Protein AF-A0A3B9KSZ7-F1 (afdb_monomer_lite)

Structure (mmCIF, N/CA/C/O backbone):
data_AF-A0A3B9KSZ7-F1
#
_entry.id   AF-A0A3B9KSZ7-F1
#
loop_
_atom_site.group_PDB
_atom_site.id
_atom_site.type_symbol
_atom_site.label_atom_id
_atom_site.label_alt_id
_atom_site.label_comp_id
_atom_site.label_asym_id
_atom_site.label_entity_id
_atom_site.label_seq_id
_atom_site.pdbx_PDB_ins_code
_atom_site.Cartn_x
_atom_site.Cartn_y
_atom_site.Cartn_z
_atom_site.occupancy
_atom_site.B_iso_or_equiv
_atom_site.auth_seq_id
_atom_site.auth_comp_id
_atom_site.auth_asym_id
_atom_site.auth_atom_id
_atom_site.pdbx_PDB_model_num
ATOM 1 N N . MET A 1 1 ? -10.052 -14.530 17.387 1.00 43.50 1 MET A N 1
ATOM 2 C CA . MET A 1 1 ? -9.376 -13.230 17.193 1.00 43.50 1 MET A CA 1
ATOM 3 C C . MET A 1 1 ? -9.874 -12.636 15.890 1.00 43.50 1 MET A C 1
ATOM 5 O O . MET A 1 1 ? -9.703 -13.263 14.854 1.00 43.50 1 MET A O 1
ATOM 9 N N . THR A 1 2 ? -10.563 -11.499 15.932 1.00 51.12 2 THR A N 1
ATOM 10 C CA . THR A 1 2 ? -11.013 -10.800 14.722 1.00 51.12 2 THR A CA 1
ATOM 11 C C . THR A 1 2 ? -9.774 -10.253 14.020 1.00 51.12 2 THR A C 1
ATOM 13 O O . THR A 1 2 ? -9.039 -9.466 14.611 1.00 51.12 2 THR A O 1
ATOM 16 N N . MET A 1 3 ? -9.492 -10.732 12.807 1.00 57.56 3 MET A N 1
ATOM 17 C CA . MET A 1 3 ? -8.332 -10.299 12.027 1.00 57.56 3 MET A CA 1
ATOM 18 C C . MET A 1 3 ? -8.376 -8.773 11.874 1.00 57.56 3 MET A C 1
ATOM 20 O O . MET A 1 3 ? -9.431 -8.215 11.566 1.00 57.56 3 MET A O 1
ATOM 24 N N . ASN A 1 4 ? -7.262 -8.093 12.132 1.00 72.69 4 ASN A N 1
ATOM 25 C CA . ASN A 1 4 ? -7.201 -6.639 12.080 1.00 72.69 4 ASN A CA 1
ATOM 26 C C . ASN A 1 4 ? -7.262 -6.188 10.608 1.00 72.69 4 ASN A C 1
ATOM 28 O O . ASN A 1 4 ? -6.242 -6.128 9.933 1.00 72.69 4 ASN A O 1
ATOM 32 N N . LYS A 1 5 ? -8.469 -5.951 10.077 1.00 88.00 5 LYS A N 1
ATOM 33 C CA . LYS A 1 5 ? -8.720 -5.636 8.657 1.00 88.00 5 LYS A CA 1
ATOM 34 C C . LYS A 1 5 ? -8.338 -4.192 8.311 1.00 88.00 5 LYS A C 1
ATOM 36 O O . LYS A 1 5 ? -9.182 -3.392 7.912 1.00 88.00 5 LYS A O 1
ATOM 41 N N . ARG A 1 6 ? -7.074 -3.833 8.513 1.00 92.81 6 ARG A N 1
ATOM 42 C CA . ARG A 1 6 ? -6.545 -2.494 8.241 1.00 92.81 6 ARG A CA 1
ATOM 43 C C . ARG A 1 6 ? -5.326 -2.581 7.350 1.00 92.81 6 ARG A C 1
ATOM 45 O O . ARG A 1 6 ? -4.452 -3.405 7.608 1.00 92.81 6 ARG A O 1
ATOM 52 N N . PHE A 1 7 ? -5.242 -1.711 6.357 1.00 95.38 7 PHE A N 1
ATOM 53 C CA . PHE A 1 7 ? -4.078 -1.632 5.481 1.00 95.38 7 PHE A CA 1
ATOM 54 C C . PHE A 1 7 ? -3.634 -0.186 5.282 1.00 95.38 7 PHE A C 1
ATOM 56 O O . PHE A 1 7 ? -4.441 0.743 5.354 1.00 95.38 7 PHE A O 1
ATOM 63 N N . SER A 1 8 ? -2.345 -0.012 5.023 1.00 96.06 8 SER A N 1
ATOM 64 C CA . SER A 1 8 ? -1.764 1.238 4.539 1.00 96.06 8 SER A CA 1
ATOM 65 C C . SER A 1 8 ? -1.416 1.118 3.061 1.00 96.06 8 SER A C 1
ATOM 67 O O . SER A 1 8 ? -1.166 0.019 2.566 1.00 96.06 8 SER A O 1
ATOM 69 N N . LEU A 1 9 ? -1.381 2.246 2.356 1.00 97.69 9 LEU A N 1
ATOM 70 C CA . LEU A 1 9 ? -1.102 2.305 0.923 1.00 97.69 9 LEU A CA 1
ATOM 71 C C . LEU A 1 9 ? -0.040 3.362 0.607 1.00 97.69 9 LEU A C 1
ATOM 73 O O . LEU A 1 9 ? -0.114 4.488 1.089 1.00 97.69 9 LEU A O 1
ATOM 77 N N . ILE A 1 10 ? 0.899 3.026 -0.271 1.00 97.94 10 ILE A N 1
ATOM 78 C CA . ILE A 1 10 ? 1.776 3.989 -0.941 1.00 97.94 10 ILE A CA 1
ATOM 79 C C . ILE A 1 10 ? 1.601 3.809 -2.442 1.00 97.94 10 ILE A C 1
ATOM 81 O O . ILE A 1 10 ? 1.808 2.714 -2.962 1.00 97.94 10 ILE A O 1
ATOM 85 N N . GLY A 1 11 ? 1.226 4.881 -3.134 1.00 97.81 11 GLY A N 1
ATOM 86 C CA . GLY A 1 11 ? 0.887 4.848 -4.554 1.00 97.81 11 GLY A CA 1
ATOM 87 C C . GLY A 1 11 ? -0.617 4.686 -4.779 1.00 97.81 11 GLY A C 1
ATOM 88 O O . GLY A 1 11 ? -1.174 3.591 -4.768 1.00 97.81 11 GLY A O 1
ATOM 89 N N . THR A 1 12 ? -1.266 5.808 -5.051 1.00 97.94 12 THR A N 1
ATOM 90 C CA . THR A 1 12 ? -2.683 5.987 -5.392 1.00 97.94 12 THR A CA 1
ATOM 91 C C . THR A 1 12 ? -2.915 6.008 -6.905 1.00 97.94 12 THR A C 1
ATOM 93 O O . THR A 1 12 ? -3.859 6.622 -7.397 1.00 97.94 12 THR A O 1
ATOM 96 N N . GLY A 1 13 ? -2.065 5.310 -7.662 1.00 96.94 13 GLY A N 1
ATOM 97 C CA . GLY A 1 13 ? -2.289 5.046 -9.081 1.00 96.94 13 GLY A CA 1
ATOM 98 C C . GLY A 1 13 ? -3.389 4.002 -9.313 1.00 96.94 13 GLY A C 1
ATOM 99 O O . GLY A 1 13 ? -4.104 3.592 -8.398 1.00 96.94 13 GLY A O 1
ATOM 100 N N . ARG A 1 14 ? -3.503 3.505 -10.550 1.00 97.19 14 ARG A N 1
ATOM 101 C CA . ARG A 1 14 ? -4.560 2.552 -10.952 1.00 97.19 14 ARG A CA 1
ATOM 102 C C . ARG A 1 14 ? -4.614 1.291 -10.081 1.00 97.19 14 ARG A C 1
ATOM 104 O O . ARG A 1 14 ? -5.699 0.888 -9.676 1.00 97.19 14 ARG A O 1
ATOM 111 N N . ILE A 1 15 ? -3.456 0.692 -9.788 1.00 97.12 15 ILE A N 1
ATOM 112 C CA . ILE A 1 15 ? -3.369 -0.527 -8.968 1.00 97.12 15 ILE A CA 1
ATOM 113 C C . ILE A 1 15 ? -3.787 -0.230 -7.525 1.00 97.12 15 ILE A C 1
ATOM 115 O O . ILE A 1 15 ? -4.638 -0.935 -6.988 1.00 97.12 15 ILE A O 1
ATOM 119 N N . GLY A 1 16 ? -3.260 0.848 -6.933 1.00 97.81 16 GLY A N 1
ATOM 120 C CA . GLY A 1 16 ? -3.629 1.269 -5.581 1.00 97.81 16 GLY A CA 1
ATOM 121 C C . GLY A 1 16 ? -5.130 1.521 -5.441 1.00 97.81 16 GLY A C 1
ATOM 122 O O . GLY A 1 16 ? -5.752 1.010 -4.518 1.00 97.81 16 GLY A O 1
ATOM 123 N N . TRP A 1 17 ? -5.750 2.213 -6.403 1.00 98.12 17 TRP A N 1
ATOM 124 C CA . TRP A 1 17 ? -7.206 2.403 -6.435 1.00 98.12 17 TRP A CA 1
ATOM 125 C C . TRP A 1 17 ? -7.987 1.093 -6.495 1.00 98.12 17 TRP A C 1
ATOM 127 O O . TRP A 1 17 ? -8.931 0.909 -5.726 1.00 98.12 17 TRP A O 1
ATOM 137 N N . ALA A 1 18 ? -7.616 0.202 -7.415 1.00 98.12 18 ALA A N 1
ATOM 138 C CA . ALA A 1 18 ? -8.322 -1.057 -7.620 1.00 98.12 18 ALA A CA 1
ATOM 139 C C . ALA A 1 18 ? -8.237 -1.959 -6.380 1.00 98.12 18 ALA A C 1
ATOM 141 O O . ALA A 1 18 ? -9.258 -2.481 -5.929 1.00 98.12 18 ALA A O 1
ATOM 142 N N . LEU A 1 19 ? -7.043 -2.089 -5.793 1.00 97.44 19 LEU A N 1
ATOM 143 C CA . LEU A 1 19 ? -6.837 -2.859 -4.568 1.00 97.44 19 LEU A CA 1
ATOM 144 C C . LEU A 1 19 ? -7.597 -2.256 -3.393 1.00 97.44 19 LEU A C 1
ATOM 146 O O . LEU A 1 19 ? -8.291 -2.985 -2.685 1.00 97.44 19 LEU A O 1
ATOM 150 N N . SER A 1 20 ? -7.526 -0.937 -3.211 1.00 97.88 20 SER A N 1
ATOM 151 C CA . SER A 1 20 ? -8.254 -0.274 -2.134 1.00 97.88 20 SER A CA 1
ATOM 152 C C . SER A 1 20 ? -9.749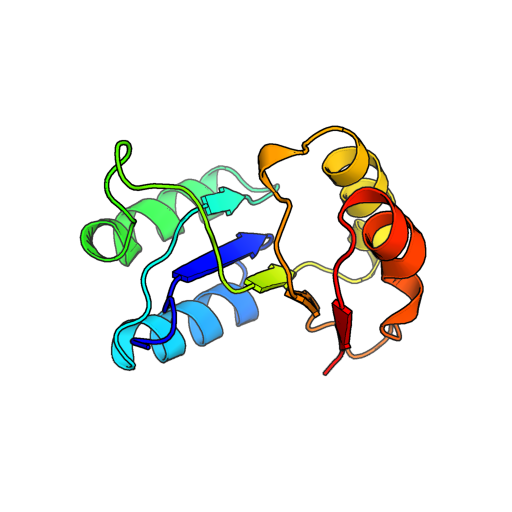 -0.472 -2.260 1.00 97.88 20 SER A C 1
ATOM 154 O O . SER A 1 20 ? -10.380 -0.838 -1.276 1.00 97.88 20 SER A O 1
ATOM 156 N N . ARG A 1 21 ? -10.309 -0.327 -3.467 1.00 98.00 21 ARG A N 1
ATOM 157 C CA . ARG A 1 21 ? -11.731 -0.576 -3.709 1.00 98.00 21 ARG A CA 1
ATOM 158 C C . ARG A 1 21 ? -12.123 -1.994 -3.300 1.00 98.00 21 ARG A C 1
ATOM 160 O O . ARG A 1 21 ? -13.035 -2.152 -2.490 1.00 98.00 21 ARG A O 1
ATOM 167 N N . LEU A 1 22 ? -11.395 -2.994 -3.797 1.00 97.38 22 LEU A N 1
ATOM 168 C CA . LEU A 1 22 ? -11.645 -4.401 -3.489 1.00 97.38 22 LEU A CA 1
ATOM 169 C C . LEU A 1 22 ? -11.576 -4.676 -1.981 1.00 97.38 22 LEU A C 1
ATOM 171 O O . LEU A 1 22 ? -12.476 -5.293 -1.419 1.00 97.38 22 LEU A O 1
ATOM 175 N N . LEU A 1 23 ? -10.528 -4.199 -1.310 1.00 96.25 23 LEU A N 1
ATOM 176 C CA . LEU A 1 23 ? -10.340 -4.423 0.122 1.00 96.25 23 LEU A CA 1
ATOM 177 C C . LEU A 1 23 ? -11.418 -3.721 0.952 1.00 96.25 23 LEU A C 1
ATOM 179 O O . LEU A 1 23 ? -11.948 -4.319 1.891 1.00 96.25 23 LEU A O 1
ATOM 183 N N . THR A 1 24 ? -11.792 -2.490 0.596 1.00 96.25 24 THR A N 1
ATOM 184 C CA . THR A 1 24 ? -12.872 -1.770 1.284 1.00 96.25 24 THR A CA 1
ATOM 185 C C . THR A 1 24 ? -14.232 -2.431 1.080 1.00 96.25 24 THR A C 1
ATOM 187 O O . THR A 1 24 ? -14.996 -2.525 2.038 1.00 96.25 24 THR A O 1
ATOM 190 N N . ASP A 1 25 ? -14.505 -2.987 -0.107 1.00 96.06 25 ASP A N 1
ATOM 191 C CA . ASP A 1 25 ? -15.723 -3.764 -0.372 1.00 96.06 25 ASP A CA 1
ATOM 192 C C . ASP A 1 25 ? -15.754 -5.070 0.460 1.00 96.06 25 ASP A C 1
ATOM 194 O O . ASP A 1 25 ? -16.821 -5.551 0.835 1.00 96.06 25 ASP A O 1
ATOM 198 N N . LEU A 1 26 ? -14.587 -5.604 0.847 1.00 94.81 26 LEU A N 1
ATOM 199 C CA . LEU A 1 26 ? -14.429 -6.741 1.774 1.00 94.81 26 LEU A CA 1
ATOM 200 C C . LEU A 1 26 ? -14.412 -6.336 3.268 1.00 94.81 26 LEU A C 1
ATOM 202 O O . LEU A 1 26 ? -14.153 -7.169 4.157 1.00 94.81 26 LEU A O 1
ATOM 206 N N . GLY A 1 27 ? -14.678 -5.061 3.559 1.00 93.44 27 GLY A N 1
ATOM 207 C CA . GLY A 1 27 ? -14.766 -4.505 4.907 1.00 93.44 27 GLY A CA 1
ATOM 208 C C . GLY A 1 27 ? -13.417 -4.207 5.562 1.00 93.44 27 GLY A C 1
ATOM 209 O O . GLY A 1 27 ? -13.331 -4.221 6.790 1.00 93.44 27 GLY A O 1
ATOM 210 N N . TRP A 1 28 ? -12.358 -3.992 4.778 1.00 94.56 28 TRP A N 1
ATOM 211 C CA . TRP A 1 28 ? -11.107 -3.435 5.293 1.00 94.56 28 TRP A CA 1
ATOM 212 C C . TRP A 1 28 ? -11.175 -1.911 5.383 1.00 94.56 28 TRP A C 1
ATOM 214 O O . TRP A 1 28 ? -11.857 -1.256 4.599 1.00 94.56 28 TRP A O 1
ATOM 224 N N . THR A 1 29 ? -10.421 -1.342 6.318 1.00 94.44 29 THR A N 1
ATOM 225 C CA . THR A 1 29 ? -10.274 0.110 6.476 1.00 94.44 29 THR A CA 1
ATOM 226 C C . THR A 1 29 ? -8.863 0.561 6.114 1.00 94.44 29 THR A C 1
ATOM 228 O O . THR A 1 29 ? -7.889 -0.148 6.374 1.00 94.44 29 THR A O 1
ATOM 231 N N . ILE A 1 30 ? -8.747 1.764 5.566 1.00 95.19 30 ILE A N 1
ATOM 232 C CA . ILE A 1 30 ? -7.471 2.384 5.205 1.00 95.19 30 ILE A CA 1
ATOM 233 C C . ILE A 1 30 ? -6.929 3.121 6.430 1.00 95.19 30 ILE A C 1
ATOM 235 O O . ILE A 1 30 ? -7.618 3.965 6.993 1.00 95.19 30 ILE A O 1
ATOM 239 N N . ASP A 1 31 ? -5.703 2.825 6.848 1.00 93.75 31 ASP A N 1
ATOM 240 C CA . ASP A 1 31 ? -5.073 3.530 7.970 1.00 93.75 31 ASP A CA 1
ATOM 241 C C . ASP A 1 31 ? -4.309 4.766 7.498 1.00 93.75 31 ASP A C 1
ATOM 243 O O . ASP A 1 31 ? -4.591 5.891 7.908 1.00 93.75 31 ASP A O 1
ATOM 247 N N . ARG A 1 32 ? -3.357 4.563 6.584 1.00 93.38 32 ARG A N 1
ATOM 248 C CA . ARG A 1 32 ? -2.521 5.626 6.020 1.00 93.38 32 ARG A CA 1
ATOM 249 C C . ARG A 1 32 ? -2.445 5.489 4.514 1.00 93.38 32 ARG A C 1
ATOM 251 O O . ARG A 1 32 ? -2.463 4.384 3.973 1.00 93.38 32 ARG A O 1
ATOM 258 N N . VAL A 1 33 ? -2.338 6.628 3.846 1.00 96.50 33 VAL A N 1
ATOM 259 C CA . VAL A 1 33 ? -2.083 6.692 2.412 1.00 96.50 33 VAL A CA 1
ATOM 260 C C . VAL A 1 33 ? -1.048 7.769 2.120 1.00 96.50 33 VAL A C 1
ATOM 262 O O . VAL A 1 33 ? -1.100 8.837 2.731 1.00 96.50 33 VAL A O 1
ATOM 265 N N . ASP A 1 34 ? -0.133 7.483 1.200 1.00 97.12 34 ASP A N 1
ATOM 266 C CA . ASP A 1 34 ? 0.842 8.443 0.684 1.00 97.12 34 ASP A CA 1
ATOM 267 C C . ASP A 1 34 ? 0.988 8.302 -0.836 1.00 97.12 34 ASP A C 1
ATOM 269 O O . ASP A 1 34 ? 0.789 7.224 -1.411 1.00 97.12 34 ASP A O 1
ATOM 273 N N . ASP A 1 35 ? 1.311 9.409 -1.492 1.00 97.06 35 ASP A N 1
ATOM 274 C CA . ASP A 1 35 ? 1.575 9.480 -2.927 1.00 97.06 35 ASP A CA 1
ATOM 275 C C . ASP A 1 35 ? 2.458 10.692 -3.227 1.00 97.06 35 ASP A C 1
ATOM 277 O O . ASP A 1 35 ? 2.274 11.763 -2.649 1.00 97.06 35 ASP A O 1
ATOM 281 N N . 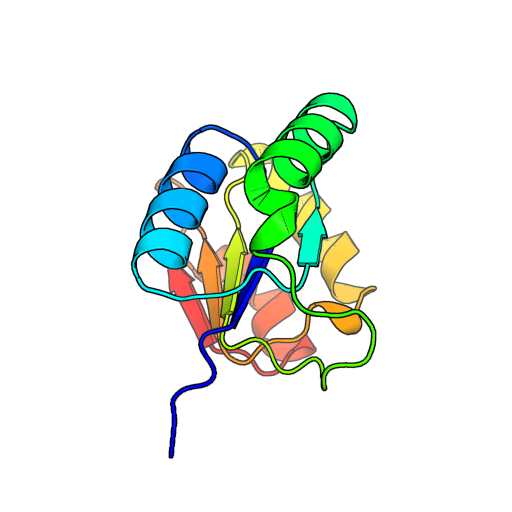ILE A 1 36 ? 3.373 10.547 -4.186 1.00 95.31 36 ILE A N 1
ATOM 282 C CA . ILE A 1 36 ? 4.211 11.653 -4.665 1.00 95.31 36 ILE A CA 1
ATOM 283 C C . ILE A 1 36 ? 3.382 12.770 -5.325 1.00 95.31 36 ILE A C 1
ATOM 285 O O . ILE A 1 36 ? 3.771 13.935 -5.343 1.00 95.31 36 ILE A O 1
ATOM 289 N N . SER A 1 37 ? 2.219 12.428 -5.880 1.00 95.88 37 SER A N 1
ATOM 290 C CA . SER A 1 37 ? 1.269 13.346 -6.487 1.00 95.88 37 SER A CA 1
ATOM 291 C C . SER A 1 37 ? 0.221 13.783 -5.467 1.00 95.88 37 SER A C 1
ATOM 293 O O . SER A 1 37 ? -0.777 13.096 -5.241 1.00 95.88 37 SER A O 1
ATOM 295 N N . GLU A 1 38 ? 0.370 14.998 -4.929 1.00 96.62 38 GLU A N 1
ATOM 296 C CA . GLU A 1 38 ? -0.630 15.583 -4.023 1.00 96.62 38 GLU A CA 1
ATOM 297 C C . GLU A 1 38 ? -2.046 15.602 -4.615 1.00 96.62 38 GLU A C 1
ATOM 299 O O . GLU A 1 38 ? -3.034 15.462 -3.893 1.00 96.62 38 GLU A O 1
ATOM 304 N N . TYR A 1 39 ? -2.157 15.813 -5.929 1.00 97.06 39 TYR A N 1
ATOM 305 C CA . TYR A 1 39 ? -3.442 15.828 -6.619 1.00 97.06 39 TYR A CA 1
ATOM 306 C C . TYR A 1 39 ? -4.130 14.458 -6.550 1.00 97.06 39 TYR A C 1
ATOM 308 O O . TYR A 1 39 ? -5.301 14.381 -6.169 1.00 97.06 39 TYR A O 1
ATOM 316 N N . GLN A 1 40 ? -3.403 13.377 -6.863 1.00 96.06 40 GLN A N 1
ATOM 317 C CA . GLN A 1 40 ? -3.939 12.015 -6.777 1.00 96.06 40 GLN A CA 1
ATOM 318 C C . GLN A 1 40 ? -4.240 11.631 -5.329 1.00 96.06 40 GLN A C 1
ATOM 320 O O . GLN A 1 40 ? -5.321 11.106 -5.059 1.00 96.06 40 GLN A O 1
ATOM 325 N N . LEU A 1 41 ? -3.361 11.999 -4.391 1.00 97.56 41 LEU A N 1
ATOM 326 C CA . LEU A 1 41 ? -3.560 11.769 -2.964 1.00 97.56 41 LEU A CA 1
ATOM 327 C C . LEU A 1 41 ? -4.860 12.405 -2.456 1.00 97.56 41 LEU A C 1
ATOM 329 O O . LEU A 1 41 ? -5.678 11.732 -1.827 1.00 97.56 41 LEU A O 1
ATOM 333 N N . LYS A 1 42 ? -5.097 13.685 -2.774 1.00 97.56 42 LYS A N 1
ATOM 334 C CA . LYS A 1 42 ? -6.319 14.410 -2.381 1.00 97.56 42 LYS A CA 1
ATOM 335 C C . LYS A 1 42 ? -7.569 13.790 -3.007 1.00 97.56 42 LYS A C 1
ATOM 337 O O . LYS A 1 42 ? -8.585 13.638 -2.326 1.00 97.56 42 LYS A O 1
ATOM 342 N N . ALA A 1 43 ? -7.508 13.410 -4.285 1.00 97.69 43 ALA A N 1
ATOM 343 C CA . ALA A 1 43 ? -8.618 12.748 -4.967 1.00 97.69 43 ALA A CA 1
ATOM 344 C C . ALA A 1 43 ? -8.948 11.386 -4.333 1.00 97.69 43 ALA A C 1
ATOM 346 O O . ALA A 1 43 ? -10.116 11.100 -4.058 1.00 97.69 43 ALA A O 1
ATOM 347 N N . TYR A 1 44 ? -7.922 10.587 -4.039 1.00 98.19 44 TYR A N 1
ATOM 348 C CA . TYR A 1 44 ? -8.043 9.303 -3.357 1.00 98.19 44 TYR A CA 1
ATOM 349 C C . TYR A 1 44 ? -8.655 9.467 -1.960 1.00 98.19 44 TYR A C 1
ATOM 351 O O . TYR A 1 44 ? -9.652 8.822 -1.639 1.00 98.19 44 TYR A O 1
ATOM 359 N N . GLN A 1 45 ? -8.116 10.376 -1.141 1.00 97.25 45 GLN A N 1
ATOM 360 C CA . GLN A 1 45 ? -8.604 10.624 0.220 1.00 97.25 45 GLN A CA 1
ATOM 361 C C . GLN A 1 45 ? -10.065 11.079 0.236 1.00 97.25 45 GLN A C 1
ATOM 363 O O . GLN A 1 45 ? -10.841 10.631 1.077 1.00 97.25 45 GLN A O 1
ATOM 368 N N . LYS A 1 46 ? -10.466 11.930 -0.717 1.00 97.50 46 LYS A N 1
ATOM 369 C CA . LYS A 1 46 ? -11.863 12.351 -0.870 1.00 97.50 46 LYS A CA 1
ATOM 370 C C . LYS A 1 46 ? -12.769 11.161 -1.188 1.00 97.50 46 LYS A C 1
ATOM 372 O O . LYS A 1 46 ? -13.817 11.014 -0.560 1.00 97.50 46 LYS A O 1
ATOM 377 N N . HIS A 1 47 ? -12.366 10.321 -2.142 1.00 97.69 47 HIS A N 1
ATOM 378 C CA . HIS A 1 47 ? -13.155 9.170 -2.578 1.00 97.69 47 HIS A CA 1
ATOM 379 C C . HIS A 1 47 ? -13.331 8.125 -1.472 1.00 97.69 47 HIS A C 1
ATOM 381 O O . HIS A 1 47 ? -14.443 7.669 -1.232 1.00 97.69 47 HIS A O 1
ATOM 387 N N . PHE A 1 48 ? -12.252 7.789 -0.765 1.00 96.81 48 PHE A N 1
ATOM 388 C CA . PHE A 1 48 ? -12.244 6.762 0.279 1.00 96.81 48 PHE A CA 1
ATOM 389 C C . PHE A 1 48 ? -12.479 7.310 1.692 1.00 96.81 48 PHE A C 1
ATOM 391 O O . PHE A 1 48 ? -12.220 6.613 2.669 1.00 96.81 48 PHE A O 1
ATOM 398 N N . SER A 1 49 ? -12.960 8.547 1.828 1.00 95.56 49 SER A N 1
ATOM 399 C CA . SER A 1 49 ? -13.068 9.254 3.115 1.00 95.56 49 SER A CA 1
ATOM 400 C C . SER A 1 49 ? -13.795 8.462 4.211 1.00 95.56 49 SER A C 1
ATOM 402 O O . SER A 1 49 ? -13.348 8.459 5.355 1.00 95.56 4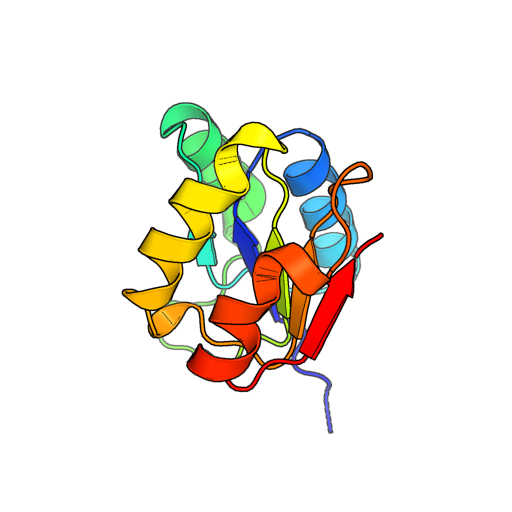9 SER A O 1
ATOM 404 N N . SER A 1 50 ? -14.857 7.726 3.870 1.00 94.00 50 SER A N 1
ATOM 405 C CA . SER A 1 50 ? -15.616 6.876 4.803 1.00 94.00 50 SER A CA 1
ATOM 406 C C . SER A 1 50 ? -14.905 5.582 5.214 1.00 94.00 50 SER A C 1
ATOM 408 O O . SER A 1 50 ? -15.360 4.898 6.125 1.00 94.00 50 SER A O 1
ATOM 410 N N . CYS A 1 51 ? -13.828 5.214 4.524 1.00 94.31 51 CYS A N 1
ATOM 411 C CA . CYS A 1 51 ? -13.079 3.980 4.741 1.00 94.31 51 CYS A CA 1
ATOM 412 C C . CYS A 1 51 ? -11.820 4.194 5.589 1.00 94.31 51 CYS A C 1
ATOM 414 O O . CYS A 1 51 ? -11.155 3.212 5.924 1.00 94.31 51 CYS A O 1
ATOM 416 N N . PHE A 1 52 ? -11.471 5.442 5.918 1.00 91.94 52 PHE A N 1
ATOM 417 C CA . PHE A 1 52 ? -10.319 5.732 6.766 1.00 91.94 52 PHE A CA 1
ATOM 418 C C . PHE A 1 52 ? -10.579 5.376 8.228 1.00 91.94 52 PHE A C 1
ATOM 420 O O . PHE A 1 52 ? -11.678 5.568 8.755 1.00 91.94 52 PHE A O 1
ATOM 427 N N . THR A 1 53 ? -9.544 4.887 8.904 1.00 83.38 53 THR A N 1
ATOM 428 C CA . THR A 1 53 ? -9.584 4.668 10.348 1.00 83.38 53 THR A CA 1
ATOM 429 C C . THR A 1 53 ? -9.761 6.006 11.080 1.00 83.38 53 THR A C 1
ATOM 431 O O . THR A 1 53 ? -9.203 7.034 10.681 1.00 83.38 53 THR A O 1
ATOM 434 N N . PRO A 1 54 ? -10.534 6.043 12.181 1.00 78.44 54 PRO A N 1
ATOM 435 C CA . PRO A 1 54 ? -10.577 7.223 13.034 1.00 78.44 54 PRO A CA 1
ATOM 436 C C . PRO A 1 54 ? -9.185 7.527 13.600 1.00 78.44 54 PRO A C 1
ATOM 438 O O . PRO A 1 54 ? -8.510 6.621 14.086 1.00 78.44 54 PRO A O 1
ATOM 441 N N . LYS A 1 55 ? -8.788 8.807 13.633 1.00 68.19 55 LYS A N 1
ATOM 442 C CA . LYS A 1 55 ? -7.449 9.266 14.073 1.00 68.19 55 LYS A CA 1
ATOM 443 C C . LYS A 1 55 ? -7.008 8.791 15.468 1.00 68.19 55 LYS A C 1
ATOM 445 O O . LYS A 1 55 ? -5.824 8.839 15.775 1.00 68.19 55 LYS A O 1
ATOM 450 N N . HIS A 1 56 ? -7.946 8.369 16.315 1.00 58.22 56 HIS A N 1
ATOM 451 C CA . HIS A 1 56 ? -7.687 7.919 17.686 1.00 58.22 56 HIS A CA 1
ATOM 452 C C . HIS A 1 56 ? -7.655 6.389 17.839 1.00 58.22 56 HIS A C 1
ATOM 454 O O . HIS A 1 56 ? -7.494 5.891 18.952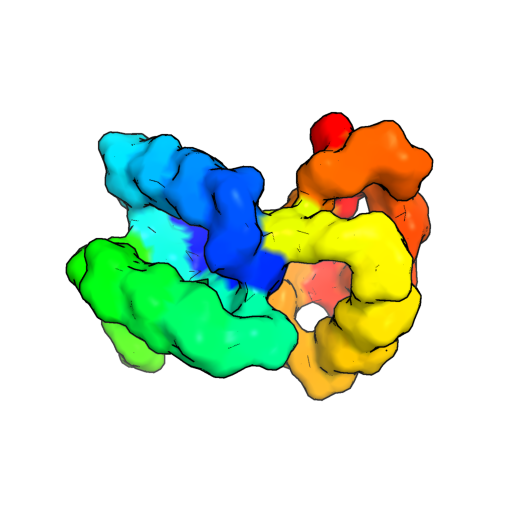 1.00 58.22 56 HIS A O 1
ATOM 460 N N . ALA A 1 57 ? -7.832 5.627 16.756 1.00 62.72 57 ALA A N 1
ATOM 461 C CA . ALA A 1 57 ? -7.780 4.173 16.810 1.00 62.72 57 ALA A CA 1
ATOM 462 C C . ALA A 1 57 ? -6.320 3.682 16.934 1.00 62.72 57 ALA A C 1
ATOM 464 O O . ALA A 1 57 ? -5.438 4.235 16.279 1.00 62.72 57 ALA A O 1
ATOM 465 N N . PRO A 1 58 ? -6.043 2.618 17.714 1.00 61.06 58 PRO A N 1
ATOM 466 C CA . PRO A 1 58 ? -4.704 2.030 17.797 1.00 61.06 58 PRO A CA 1
ATOM 467 C C . PRO A 1 58 ? -4.193 1.638 16.404 1.00 61.06 58 PRO A C 1
ATOM 469 O O . PRO A 1 58 ? -4.878 0.897 15.696 1.00 61.06 58 PRO A O 1
ATOM 472 N N . SER A 1 59 ? -3.021 2.132 16.002 1.00 61.31 59 SER A N 1
ATOM 473 C CA . SER A 1 59 ? -2.505 2.091 14.623 1.00 61.31 59 SER A CA 1
ATOM 474 C C . SER A 1 59 ? -1.786 0.785 14.268 1.00 61.31 59 SER A C 1
ATOM 476 O O . SER A 1 59 ? -0.661 0.799 13.773 1.00 61.31 59 SER A O 1
ATOM 478 N N . GLN A 1 60 ? -2.391 -0.364 14.560 1.00 72.06 60 GLN A N 1
ATOM 479 C CA . GLN A 1 60 ? -1.861 -1.628 14.053 1.00 72.06 60 GLN A CA 1
ATOM 480 C C . GLN A 1 60 ? -2.508 -1.911 12.702 1.00 72.06 60 GLN A C 1
ATOM 482 O O . GLN A 1 60 ? -3.683 -2.265 12.632 1.00 72.06 60 GLN A O 1
ATOM 487 N N . THR A 1 61 ? -1.761 -1.709 11.625 1.00 83.06 61 THR A N 1
ATOM 488 C CA . THR A 1 61 ? -2.141 -2.170 10.287 1.00 83.06 61 THR A CA 1
ATOM 489 C C . THR A 1 61 ? -1.711 -3.613 10.116 1.00 83.06 61 THR A C 1
ATOM 491 O O . THR A 1 61 ? -0.690 -4.021 10.662 1.00 83.06 61 THR A O 1
ATOM 494 N N . ALA A 1 62 ? -2.485 -4.405 9.377 1.00 88.75 62 ALA A N 1
ATOM 495 C CA . ALA A 1 62 ? -2.077 -5.760 9.026 1.00 88.75 62 ALA A CA 1
ATOM 496 C C . ALA A 1 62 ? -1.064 -5.766 7.878 1.00 88.75 62 ALA A C 1
ATOM 498 O O . ALA A 1 62 ? -0.219 -6.653 7.828 1.00 88.75 62 ALA A O 1
ATOM 499 N N . CYS A 1 63 ? -1.136 -4.802 6.960 1.00 93.56 63 CYS A N 1
ATOM 500 C CA . CYS A 1 63 ? -0.169 -4.711 5.877 1.00 93.56 63 CYS A CA 1
ATOM 501 C C . CYS A 1 63 ? 0.027 -3.293 5.329 1.00 93.56 63 CYS A C 1
ATOM 503 O O . CYS A 1 63 ? -0.816 -2.407 5.499 1.00 93.56 63 CYS A O 1
ATOM 505 N N . LEU A 1 64 ? 1.141 -3.120 4.620 1.00 95.56 64 LEU A N 1
ATOM 506 C CA . LEU A 1 64 ? 1.480 -1.979 3.778 1.00 95.56 64 LEU A CA 1
ATOM 507 C C . LEU A 1 64 ? 1.522 -2.447 2.324 1.00 95.56 64 LEU A C 1
ATOM 509 O O . LEU A 1 64 ? 2.335 -3.299 1.968 1.00 95.56 64 LEU A O 1
ATOM 513 N N . LEU A 1 65 ? 0.667 -1.864 1.489 1.00 97.62 65 LEU A N 1
ATOM 514 C CA . LEU A 1 65 ? 0.643 -2.075 0.047 1.00 97.62 65 LEU A CA 1
ATOM 515 C C . LEU A 1 65 ? 1.460 -0.986 -0.656 1.00 97.62 65 LEU A C 1
ATOM 517 O O . LEU A 1 65 ? 1.203 0.203 -0.477 1.00 97.62 65 LEU A O 1
ATOM 521 N N . ILE A 1 66 ? 2.411 -1.390 -1.492 1.00 97.81 66 ILE A N 1
ATOM 522 C CA . ILE A 1 66 ? 3.281 -0.515 -2.281 1.00 97.81 66 ILE A CA 1
ATOM 523 C C . ILE A 1 66 ? 2.929 -0.687 -3.767 1.00 97.81 66 ILE A C 1
ATOM 525 O O . ILE A 1 66 ? 3.198 -1.715 -4.394 1.00 97.81 66 ILE A O 1
ATOM 529 N N . CYS A 1 67 ? 2.290 0.337 -4.324 1.00 97.56 67 CYS A N 1
ATOM 530 C CA . CYS A 1 67 ? 1.727 0.384 -5.675 1.00 97.56 67 CYS A CA 1
ATOM 531 C C . CYS A 1 67 ? 2.317 1.555 -6.475 1.00 97.56 67 CYS A C 1
ATOM 533 O O . CYS A 1 67 ? 1.593 2.383 -7.032 1.00 97.56 67 CYS A O 1
ATOM 535 N N . ILE A 1 68 ? 3.647 1.638 -6.485 1.00 97.00 68 ILE A N 1
ATOM 536 C CA . ILE A 1 68 ? 4.425 2.681 -7.164 1.00 97.00 68 ILE A CA 1
ATOM 537 C C . ILE A 1 68 ? 5.029 2.162 -8.472 1.00 97.00 68 ILE A C 1
ATOM 539 O O . ILE A 1 68 ? 4.951 0.976 -8.785 1.00 97.00 68 ILE A O 1
ATOM 543 N N . ARG A 1 69 ? 5.658 3.064 -9.228 1.00 95.81 69 ARG A N 1
ATOM 544 C CA . ARG A 1 69 ? 6.500 2.694 -10.368 1.00 95.81 69 ARG A CA 1
ATOM 545 C C . ARG A 1 69 ? 7.799 2.032 -9.901 1.00 95.81 69 ARG A C 1
ATOM 547 O O . ARG A 1 69 ? 8.327 2.372 -8.843 1.00 95.81 69 ARG A O 1
ATOM 554 N N . ASP A 1 70 ? 8.340 1.159 -10.744 1.00 95.19 70 ASP A N 1
ATOM 555 C CA . ASP A 1 70 ? 9.574 0.405 -10.483 1.00 95.19 70 ASP A CA 1
ATOM 556 C C . ASP A 1 70 ? 10.790 1.309 -10.218 1.00 95.19 70 ASP A C 1
ATOM 558 O O . ASP A 1 70 ? 11.577 1.075 -9.304 1.00 95.19 70 ASP A O 1
ATOM 562 N N . ASP A 1 71 ? 10.902 2.423 -10.940 1.00 95.75 71 ASP A N 1
ATOM 563 C CA . ASP A 1 71 ? 12.000 3.380 -10.774 1.00 95.75 71 ASP A CA 1
ATOM 564 C C . ASP A 1 71 ? 11.946 4.182 -9.461 1.00 95.75 71 ASP A C 1
ATOM 566 O O . ASP A 1 71 ? 12.933 4.814 -9.086 1.00 95.75 71 ASP A O 1
ATOM 570 N N . SER A 1 72 ? 10.834 4.131 -8.722 1.00 96.44 72 SER A N 1
ATOM 571 C CA . SER A 1 72 ? 10.650 4.874 -7.468 1.00 96.44 72 SER A CA 1
ATOM 572 C C . SER A 1 72 ? 11.041 4.085 -6.206 1.00 96.44 72 SER A C 1
ATOM 574 O O . SER A 1 72 ? 11.068 4.655 -5.115 1.00 96.44 72 SER A O 1
ATOM 576 N N . PHE A 1 73 ? 11.369 2.789 -6.307 1.00 95.88 73 PHE A N 1
ATOM 577 C CA . PHE A 1 73 ? 11.610 1.943 -5.125 1.00 95.88 73 PHE A CA 1
ATOM 578 C C . PHE A 1 73 ? 12.798 2.404 -4.278 1.00 95.88 73 PHE A C 1
ATOM 580 O O . PHE A 1 73 ? 12.700 2.450 -3.053 1.00 95.88 73 PHE A O 1
ATOM 587 N N . HIS A 1 74 ? 13.921 2.761 -4.904 1.00 94.94 74 HIS A N 1
ATOM 588 C CA . HIS A 1 74 ? 15.126 3.148 -4.165 1.00 94.94 74 HIS A CA 1
ATOM 589 C C . HIS A 1 74 ? 14.919 4.401 -3.311 1.00 94.94 74 HIS A C 1
ATOM 591 O O . HIS A 1 74 ? 15.438 4.480 -2.197 1.00 94.94 74 HIS A O 1
ATOM 597 N N . GLU A 1 75 ? 14.178 5.378 -3.827 1.00 95.62 75 GLU A N 1
ATOM 598 C CA . GLU A 1 75 ? 13.821 6.582 -3.081 1.00 95.62 75 GLU A CA 1
ATOM 599 C C . GLU A 1 75 ? 12.851 6.249 -1.949 1.00 95.62 75 GLU A C 1
ATOM 601 O O . GLU A 1 75 ? 13.142 6.555 -0.792 1.00 95.62 75 GLU A O 1
A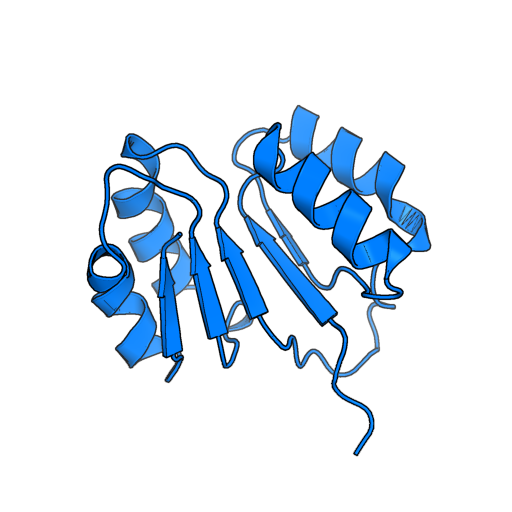TOM 606 N N . LEU A 1 76 ? 11.786 5.503 -2.259 1.00 95.94 76 LEU A N 1
ATOM 607 C CA . LEU A 1 76 ? 10.787 5.092 -1.280 1.00 95.94 76 LEU A CA 1
ATOM 608 C C . LEU A 1 76 ? 11.402 4.355 -0.082 1.00 95.94 76 LEU A C 1
ATOM 610 O O . LEU A 1 76 ? 11.066 4.644 1.064 1.00 95.94 76 LEU A O 1
ATOM 614 N N . ILE A 1 77 ? 12.307 3.406 -0.329 1.00 95.81 77 ILE A N 1
ATOM 615 C CA . ILE A 1 77 ? 12.950 2.624 0.734 1.00 95.81 77 ILE A CA 1
ATOM 616 C C . ILE A 1 77 ? 13.724 3.542 1.686 1.00 95.81 77 ILE A C 1
ATOM 618 O O . ILE A 1 77 ? 13.588 3.408 2.902 1.00 95.81 77 ILE A O 1
ATOM 622 N N . ARG A 1 78 ? 14.501 4.496 1.155 1.00 94.75 78 ARG A N 1
ATOM 623 C CA . ARG A 1 78 ? 15.270 5.443 1.981 1.00 94.75 78 ARG A CA 1
ATOM 624 C C . ARG A 1 78 ? 14.371 6.319 2.843 1.00 94.75 78 ARG A C 1
ATOM 626 O O . ARG A 1 78 ? 14.743 6.643 3.971 1.00 94.75 78 ARG A O 1
ATOM 633 N N . ASP A 1 79 ? 13.218 6.709 2.316 1.00 94.75 79 ASP A N 1
ATOM 634 C CA . ASP A 1 79 ? 12.264 7.535 3.046 1.00 94.75 79 ASP A CA 1
ATOM 635 C C . ASP A 1 79 ? 11.551 6.735 4.133 1.00 94.75 79 ASP A C 1
ATOM 637 O O . ASP A 1 79 ? 11.466 7.190 5.273 1.00 94.75 79 ASP A O 1
ATOM 641 N N . LEU A 1 80 ? 11.105 5.516 3.825 1.00 94.62 80 LEU A N 1
ATOM 642 C CA . LEU A 1 80 ? 10.415 4.658 4.787 1.00 94.62 80 LEU A CA 1
ATOM 643 C C . LEU A 1 80 ? 11.300 4.232 5.957 1.00 94.62 80 LEU A C 1
ATOM 645 O O . LEU A 1 80 ? 10.815 4.168 7.083 1.00 94.62 80 LEU A O 1
ATOM 649 N N . GLN A 1 81 ? 12.603 4.036 5.748 1.00 92.62 81 GLN A N 1
ATOM 650 C CA . GLN A 1 81 ? 13.538 3.762 6.849 1.00 92.62 81 GLN A CA 1
ATOM 651 C C . GLN A 1 81 ? 13.555 4.861 7.926 1.00 92.62 81 GLN A C 1
ATOM 653 O O . GLN A 1 81 ? 13.951 4.599 9.060 1.00 92.62 81 GLN A O 1
ATOM 658 N N . LYS A 1 82 ? 13.118 6.082 7.594 1.00 93.56 82 LYS A N 1
ATOM 659 C CA . LYS A 1 82 ? 13.045 7.227 8.514 1.00 93.56 82 LYS A CA 1
ATOM 660 C C . LYS A 1 82 ? 11.648 7.443 9.100 1.00 93.56 82 LYS A C 1
ATOM 662 O O . LYS A 1 82 ? 11.473 8.365 9.891 1.00 93.56 82 LYS A O 1
ATOM 667 N N . LYS A 1 83 ? 10.663 6.632 8.705 1.00 91.75 83 LYS A N 1
ATOM 668 C CA . LYS A 1 83 ? 9.248 6.802 9.044 1.00 91.75 83 LYS A CA 1
ATOM 669 C C . LYS A 1 83 ? 8.702 5.554 9.766 1.00 91.75 83 LYS A C 1
ATOM 671 O O . LYS A 1 83 ? 8.006 4.741 9.148 1.00 91.75 83 LYS A O 1
ATOM 676 N N . PRO A 1 84 ? 9.020 5.353 11.062 1.00 88.69 84 PRO A N 1
ATOM 677 C CA . PRO A 1 84 ? 8.606 4.165 11.820 1.00 88.69 84 PRO A CA 1
ATOM 678 C C . PRO A 1 84 ? 7.083 4.012 11.936 1.00 88.69 84 PRO A C 1
ATOM 680 O O . PRO A 1 84 ? 6.591 2.919 12.201 1.00 88.69 84 PRO A O 1
ATOM 683 N N . GLU A 1 85 ? 6.318 5.077 11.702 1.00 89.44 85 GLU A N 1
ATOM 684 C CA . GLU A 1 85 ? 4.858 5.049 11.655 1.00 89.44 85 GLU A CA 1
ATOM 685 C C . GLU A 1 85 ? 4.277 4.224 10.491 1.00 89.44 85 GLU A C 1
ATOM 687 O O . GLU A 1 85 ? 3.074 3.969 10.480 1.00 89.44 85 GLU A O 1
ATOM 692 N N . TRP A 1 86 ? 5.110 3.798 9.534 1.00 91.75 86 TRP A N 1
ATOM 693 C CA . TRP A 1 86 ? 4.756 2.858 8.461 1.00 91.75 86 TRP A CA 1
ATOM 694 C C . TRP A 1 86 ? 5.079 1.399 8.790 1.00 91.75 86 TRP A C 1
ATOM 696 O O . TRP A 1 86 ? 4.850 0.524 7.952 1.00 91.75 86 TRP A O 1
ATOM 706 N N . ASN A 1 87 ? 5.603 1.122 9.987 1.00 91.00 87 ASN A N 1
ATOM 707 C CA . ASN A 1 87 ? 5.881 -0.239 10.419 1.00 91.00 87 ASN A CA 1
ATOM 708 C C . ASN A 1 87 ? 4.582 -1.067 10.460 1.00 91.00 87 ASN A C 1
ATOM 710 O O . ASN A 1 87 ? 3.546 -0.633 10.966 1.00 91.00 87 ASN A O 1
ATOM 714 N N . THR A 1 88 ? 4.652 -2.268 9.899 1.00 91.56 88 THR A N 1
ATOM 715 C CA . THR A 1 88 ? 3.547 -3.208 9.751 1.00 91.56 88 THR A CA 1
ATOM 716 C C . THR A 1 88 ? 4.110 -4.635 9.694 1.00 91.56 88 THR A C 1
ATOM 718 O O . THR A 1 88 ? 5.249 -4.809 9.259 1.00 91.56 88 THR A O 1
ATOM 721 N N . PRO A 1 89 ? 3.369 -5.686 10.080 1.00 91.88 89 PRO A N 1
ATOM 722 C CA . PRO A 1 89 ? 3.880 -7.054 10.001 1.00 91.88 89 PRO A CA 1
ATOM 723 C C . PRO A 1 89 ? 4.093 -7.550 8.562 1.00 91.88 89 PRO A C 1
ATOM 725 O O . PRO A 1 89 ? 4.963 -8.391 8.347 1.00 91.88 89 PRO A O 1
ATOM 728 N N . HIS A 1 90 ? 3.365 -7.025 7.569 1.00 94.25 90 HIS A N 1
ATOM 729 C CA . HIS A 1 90 ? 3.496 -7.457 6.173 1.00 94.25 90 HIS A CA 1
ATOM 730 C C . HIS A 1 90 ? 3.652 -6.276 5.211 1.00 94.25 90 HIS A C 1
ATOM 732 O O . HIS A 1 90 ? 2.792 -5.400 5.144 1.00 94.25 90 HIS A O 1
ATOM 738 N N . ILE A 1 91 ? 4.713 -6.282 4.407 1.00 95.62 91 ILE A N 1
ATOM 739 C CA . ILE A 1 91 ? 4.921 -5.322 3.320 1.00 95.62 91 ILE A CA 1
ATOM 740 C C . ILE A 1 91 ? 4.750 -6.054 1.995 1.00 95.62 91 ILE A C 1
ATOM 742 O O . ILE A 1 91 ? 5.338 -7.108 1.771 1.00 95.62 91 ILE A O 1
ATOM 746 N N . ILE A 1 92 ? 3.935 -5.499 1.112 1.00 96.19 92 ILE A N 1
ATOM 747 C CA . ILE A 1 92 ? 3.533 -6.133 -0.138 1.00 96.19 92 ILE A CA 1
ATOM 748 C C . ILE A 1 92 ? 3.740 -5.118 -1.255 1.00 96.19 92 ILE A C 1
ATOM 750 O O . ILE A 1 92 ? 3.226 -4.006 -1.157 1.00 96.19 92 ILE A O 1
ATOM 754 N N . HIS A 1 93 ? 4.437 -5.482 -2.331 1.00 96.88 93 HIS A N 1
ATOM 755 C CA . HIS A 1 93 ? 4.507 -4.641 -3.528 1.00 96.88 93 HIS A CA 1
ATOM 756 C C . HIS A 1 93 ? 3.920 -5.320 -4.763 1.00 96.88 93 HIS A C 1
ATOM 758 O O . HIS A 1 93 ? 3.839 -6.542 -4.844 1.00 96.88 93 HIS A O 1
ATOM 764 N N . THR A 1 94 ? 3.540 -4.503 -5.745 1.00 96.38 94 THR A N 1
ATOM 765 C CA . THR A 1 94 ? 2.874 -4.953 -6.983 1.00 96.38 94 THR A CA 1
ATOM 766 C C . THR A 1 94 ? 3.739 -4.843 -8.241 1.00 96.38 94 THR A C 1
ATOM 768 O O . THR A 1 94 ? 3.244 -5.042 -9.347 1.00 96.38 94 THR A O 1
ATOM 771 N N . SER A 1 95 ? 5.027 -4.516 -8.089 1.00 94.12 95 SER A N 1
ATOM 772 C CA . SER A 1 95 ? 5.992 -4.581 -9.193 1.00 94.12 95 SER A CA 1
ATOM 773 C C . SER A 1 95 ? 6.129 -6.009 -9.714 1.00 94.12 95 SER A C 1
ATOM 775 O O . SER A 1 95 ? 6.498 -6.891 -8.944 1.00 94.12 95 SER A O 1
ATOM 777 N N . GLY A 1 96 ? 5.918 -6.192 -11.021 1.00 93.19 96 GLY A N 1
ATOM 778 C CA . GLY A 1 96 ? 6.230 -7.441 -11.725 1.00 93.19 96 GLY A CA 1
ATOM 779 C C . GLY A 1 96 ? 7.672 -7.514 -12.248 1.00 93.19 96 GLY A C 1
ATOM 780 O O . GLY A 1 96 ? 8.062 -8.521 -12.834 1.00 93.19 96 GLY A O 1
ATOM 781 N N . PHE A 1 97 ? 8.461 -6.447 -12.086 1.00 93.44 97 PHE A N 1
ATOM 782 C CA . PHE A 1 97 ? 9.862 -6.395 -12.513 1.00 93.44 97 PHE A CA 1
ATOM 783 C C . PHE A 1 97 ? 10.817 -6.725 -11.363 1.00 93.44 97 PHE A C 1
ATOM 785 O O . PHE A 1 97 ? 11.780 -7.476 -11.532 1.00 93.44 97 PHE A O 1
ATOM 792 N N . HIS A 1 98 ? 10.552 -6.172 -10.181 1.00 94.19 98 HIS A N 1
ATOM 793 C CA . HIS A 1 98 ? 11.360 -6.404 -8.995 1.00 94.19 98 HIS A CA 1
ATOM 794 C C . HIS A 1 98 ? 10.852 -7.604 -8.205 1.00 94.19 98 HIS A C 1
ATOM 796 O O . HIS A 1 98 ? 9.654 -7.832 -8.087 1.00 94.19 98 HIS A O 1
ATOM 802 N N . LYS A 1 99 ? 11.778 -8.358 -7.613 1.00 93.94 99 LYS A N 1
ATOM 803 C CA . LYS A 1 99 ? 11.441 -9.384 -6.626 1.00 93.94 99 LYS A CA 1
ATOM 804 C C . LYS A 1 99 ? 11.288 -8.760 -5.236 1.00 93.94 99 LYS A C 1
ATOM 806 O O . LYS A 1 99 ? 11.856 -7.695 -4.983 1.00 93.94 99 LYS A O 1
ATOM 811 N N . ALA A 1 100 ? 10.619 -9.472 -4.327 1.00 92.56 100 ALA A N 1
ATOM 812 C CA . ALA A 1 100 ? 10.430 -9.089 -2.925 1.00 92.56 100 ALA A CA 1
ATOM 813 C C . ALA A 1 100 ? 11.708 -8.566 -2.238 1.00 92.56 100 ALA A C 1
ATOM 815 O O . ALA A 1 100 ? 11.653 -7.637 -1.430 1.00 92.56 100 ALA A O 1
ATOM 816 N N . GLU A 1 101 ? 12.882 -9.108 -2.575 1.00 93.50 101 GLU A N 1
ATOM 817 C CA . GLU A 1 101 ? 14.153 -8.735 -1.954 1.00 93.50 101 GLU A CA 1
ATOM 818 C C . GLU A 1 101 ? 14.535 -7.262 -2.155 1.00 93.50 101 GLU A C 1
ATOM 820 O O . GLU A 1 101 ? 15.358 -6.762 -1.385 1.00 93.50 101 GLU A O 1
ATOM 825 N N . ILE A 1 102 ? 13.926 -6.536 -3.105 1.00 95.19 102 ILE A N 1
ATOM 826 C CA . ILE A 1 102 ? 14.146 -5.089 -3.245 1.00 95.19 102 ILE A CA 1
ATOM 827 C C . ILE A 1 102 ? 13.814 -4.333 -1.953 1.00 95.19 102 ILE A C 1
ATOM 829 O O . ILE A 1 102 ? 14.491 -3.367 -1.613 1.00 95.19 102 ILE A O 1
ATOM 833 N N . LEU A 1 103 ? 12.830 -4.809 -1.184 1.00 95.00 103 LEU A N 1
ATOM 834 C CA . LEU A 1 103 ? 12.419 -4.204 0.082 1.00 95.00 103 LEU A CA 1
ATOM 835 C C . LEU A 1 103 ? 13.177 -4.761 1.298 1.00 95.00 103 LEU A C 1
ATOM 837 O O . LEU A 1 103 ? 12.855 -4.390 2.426 1.00 95.00 103 LEU A O 1
ATOM 841 N N . SER A 1 104 ? 14.200 -5.609 1.118 1.00 93.19 104 SER A N 1
ATOM 842 C CA . SER A 1 104 ? 14.987 -6.185 2.228 1.00 93.19 104 SER A CA 1
ATOM 843 C C . SER A 1 104 ? 15.460 -5.164 3.274 1.00 93.19 104 SER A C 1
ATOM 845 O O . SER A 1 104 ? 15.404 -5.489 4.462 1.00 93.19 104 SER A O 1
ATOM 847 N N . PRO A 1 105 ? 15.862 -3.924 2.911 1.00 93.88 105 PRO A N 1
ATOM 848 C CA . PRO A 1 105 ? 16.231 -2.920 3.909 1.00 93.88 105 PRO A CA 1
ATOM 849 C C . PRO A 1 105 ? 15.095 -2.557 4.880 1.00 93.88 105 PRO A C 1
ATOM 851 O O . PRO A 1 105 ? 15.366 -2.207 6.029 1.00 93.88 105 PRO A O 1
ATOM 854 N N . LEU A 1 106 ? 13.832 -2.662 4.448 1.00 92.06 106 LEU A N 1
ATOM 855 C CA . LEU A 1 106 ? 12.657 -2.450 5.298 1.00 92.06 106 LEU A CA 1
ATOM 856 C C . LEU A 1 106 ? 12.333 -3.678 6.147 1.00 92.06 106 LEU A C 1
ATOM 858 O O . LEU A 1 106 ? 11.881 -3.513 7.275 1.00 92.06 106 LEU A O 1
ATOM 862 N N . ARG A 1 107 ? 12.628 -4.894 5.658 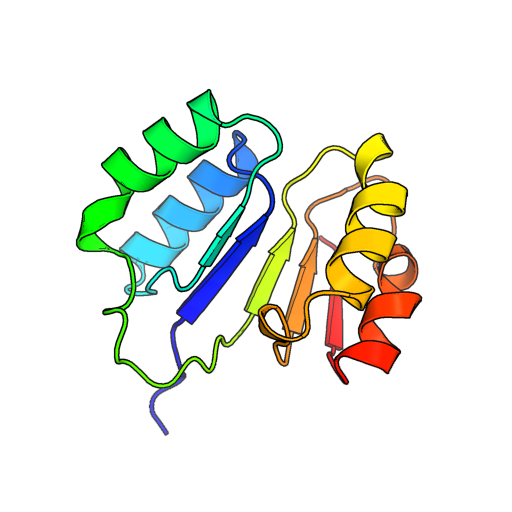1.00 90.69 107 ARG A N 1
ATOM 863 C CA . ARG A 1 107 ? 12.454 -6.144 6.422 1.00 90.69 107 ARG A CA 1
ATOM 864 C C . ARG A 1 107 ? 13.088 -6.040 7.800 1.00 90.69 107 ARG A C 1
ATOM 866 O O . ARG A 1 107 ? 12.452 -6.315 8.809 1.00 90.69 107 ARG A O 1
ATOM 873 N N . THR A 1 108 ? 14.349 -5.622 7.819 1.00 85.12 108 THR A N 1
ATOM 874 C CA . THR A 1 108 ? 15.146 -5.517 9.041 1.00 85.12 108 THR A CA 1
ATOM 875 C C . THR A 1 108 ? 14.701 -4.334 9.890 1.00 85.12 108 THR A C 1
ATOM 877 O O . THR A 1 108 ? 14.608 -4.464 11.106 1.00 85.12 108 THR A O 1
ATOM 880 N N . ALA A 1 109 ? 14.398 -3.193 9.261 1.00 87.94 109 ALA A N 1
ATOM 881 C CA . ALA A 1 109 ? 13.996 -1.981 9.972 1.00 87.94 109 ALA A CA 1
ATOM 882 C C . ALA A 1 109 ? 12.641 -2.133 10.681 1.00 87.94 109 ALA A C 1
ATOM 884 O O . ALA A 1 109 ? 12.469 -1.635 11.791 1.00 87.94 109 ALA A O 1
ATOM 885 N N . PHE A 1 110 ? 11.686 -2.816 10.050 1.00 89.31 110 PHE A N 1
ATOM 886 C CA . PHE A 1 110 ? 10.319 -2.953 10.553 1.00 89.31 110 PHE A CA 1
ATOM 887 C C . PHE A 1 110 ? 10.044 -4.310 11.212 1.00 89.31 110 PHE A C 1
ATOM 889 O O . PHE A 1 110 ? 9.061 -4.433 11.934 1.00 89.31 110 PHE A O 1
ATOM 896 N N . GLN A 1 111 ? 10.927 -5.300 11.036 1.00 88.88 111 GLN A N 1
ATOM 897 C CA . GLN A 1 111 ? 10.692 -6.702 11.419 1.00 88.88 111 GLN A CA 1
ATOM 898 C C . GLN A 1 111 ? 9.476 -7.307 10.695 1.00 88.88 111 GLN A C 1
ATOM 900 O O . GLN A 1 111 ? 8.715 -8.087 11.261 1.00 88.88 111 GLN A O 1
ATOM 905 N N . SER A 1 112 ? 9.302 -6.935 9.426 1.00 89.81 112 SER A N 1
ATOM 906 C CA . SER A 1 112 ? 8.171 -7.350 8.592 1.00 89.81 112 SER A CA 1
ATOM 907 C C . SER A 1 112 ? 8.492 -8.567 7.730 1.00 89.81 112 SER A C 1
ATOM 909 O O . SER A 1 112 ? 9.639 -8.807 7.347 1.00 89.81 112 SER A O 1
ATOM 911 N N . GLU A 1 113 ? 7.460 -9.289 7.316 1.00 93.56 113 GLU A N 1
ATOM 912 C CA . GLU A 1 113 ? 7.524 -10.170 6.153 1.00 93.56 113 GLU A CA 1
ATOM 913 C C . GLU A 1 113 ? 7.315 -9.369 4.865 1.00 93.56 113 GLU A C 1
ATOM 915 O O . GLU A 1 113 ? 6.548 -8.405 4.848 1.00 93.56 113 GLU A O 1
ATOM 920 N N . ILE A 1 114 ? 7.984 -9.772 3.781 1.00 93.81 114 ILE A N 1
ATOM 921 C CA . ILE A 1 114 ? 7.885 -9.099 2.483 1.00 93.81 114 ILE A CA 1
ATOM 922 C C . ILE A 1 114 ? 7.321 -10.058 1.445 1.00 93.81 114 ILE A C 1
ATOM 924 O O . ILE A 1 114 ? 7.786 -11.191 1.333 1.00 93.81 114 ILE A O 1
ATOM 928 N N . HIS A 1 115 ? 6.375 -9.555 0.655 1.00 93.44 115 HIS A N 1
ATOM 929 C CA . HIS A 1 115 ? 5.707 -10.281 -0.417 1.00 93.44 115 HIS A CA 1
ATOM 930 C C . HIS A 1 115 ? 5.756 -9.479 -1.724 1.00 93.44 115 HIS A C 1
ATOM 932 O O . HIS A 1 115 ? 5.677 -8.247 -1.717 1.00 93.44 115 HIS A O 1
ATOM 938 N N . SER A 1 116 ? 5.849 -10.186 -2.847 1.00 89.38 116 SER A N 1
ATOM 939 C CA . SER A 1 116 ? 5.752 -9.635 -4.204 1.00 89.38 116 SER A CA 1
ATOM 940 C C . SER A 1 116 ? 4.725 -10.428 -5.008 1.00 89.38 116 SER A C 1
ATOM 942 O O . SER A 1 116 ? 4.611 -11.638 -4.796 1.00 89.38 116 SER A O 1
ATOM 944 N N . PHE A 1 117 ? 4.018 -9.764 -5.923 1.00 78.12 117 PHE A N 1
ATOM 945 C CA . PHE A 1 117 ? 3.070 -10.383 -6.856 1.00 78.12 117 PHE A CA 1
ATOM 946 C C . PHE A 1 117 ? 3.587 -10.376 -8.290 1.00 78.12 117 PHE A C 1
ATOM 948 O O . PHE A 1 117 ? 4.205 -9.359 -8.673 1.00 78.12 117 PHE A O 1
#

Sequence (117 aa):
MTMNKRFSLIGTGRIGWALSRLLTDLGWTIDRVDDISEYQLKAYQKHFSSCFTPKHAPSQTACLLICIRDDSFHELIRDLQKKPEWNTPHIIHTSGFHKAEILSPLRTAFQSEIHSF

Radius of gyration: 13.44 Å; chains: 1; bounding box: 32×29×30 Å

pLDDT: mean 91.35, std 10.33, range [43.5, 98.19]

Secondary structure (DSSP, 8-state):
-----EEEEE--SHHHHHHHHHHHHTT-EEEEEE-S-HHHHHHHHHHTGGGBPPTTS----SEEEE---GGGHHHHHHHHTT-GGG--SEEEE--SSS-GGGGHHHHHHHT-EEEE-

Foldseek 3Di:
DPPQQEEEEEDLPPVRVVVVVVSVVVVHAYAYYYYPDPVSVVVVCVVRVVRYDDPPDDLAGQEYEYEDDPVCLVVVLVVVLVPLSRQYQEYEYEDPVDAQCSNVSVCVSRVHHTYYD